Protein AF-A0A074YUF1-F1 (afdb_monomer)

Sequence (98 aa):
MGDNFRRWAAEYIQLFPASERKLVLHSLLDGEARDIVQDEHVLEGGVPEDVFEGLRTCLTERIHPVRHQYRFQSRIQLSGERPTNFVRELRRLSEDAF

Structure (mmCIF, N/CA/C/O backbone):
data_AF-A0A074YUF1-F1
#
_entry.id   AF-A0A074YUF1-F1
#
loop_
_atom_site.group_PDB
_atom_site.id
_atom_site.type_symbol
_atom_site.label_atom_id
_atom_site.label_alt_id
_atom_site.label_comp_id
_atom_site.label_asym_id
_atom_site.label_entity_id
_atom_site.label_seq_id
_atom_site.pdbx_PDB_ins_code
_atom_site.Cartn_x
_atom_site.Cartn_y
_atom_site.Cartn_z
_atom_site.occupancy
_atom_site.B_iso_or_equiv
_atom_site.auth_seq_id
_atom_site.auth_comp_id
_atom_site.auth_asym_id
_atom_site.auth_atom_id
_atom_site.pdbx_PDB_model_num
ATOM 1 N N . MET A 1 1 ? 13.067 -9.797 10.025 1.00 40.31 1 MET A N 1
ATOM 2 C CA . MET A 1 1 ? 12.686 -10.191 8.652 1.00 40.31 1 MET A CA 1
ATOM 3 C C . MET A 1 1 ? 12.478 -8.894 7.886 1.00 40.31 1 MET A C 1
ATOM 5 O O . MET A 1 1 ? 11.422 -8.309 8.008 1.00 40.31 1 MET A O 1
ATOM 9 N N . GLY A 1 2 ? 13.465 -8.245 7.286 1.00 39.12 2 GLY A N 1
ATOM 10 C CA . GLY A 1 2 ? 14.659 -8.715 6.598 1.00 39.12 2 GLY A CA 1
ATOM 11 C C . GLY A 1 2 ? 14.559 -8.073 5.218 1.00 39.12 2 GLY A C 1
ATOM 12 O O . GLY A 1 2 ? 13.822 -8.583 4.386 1.00 39.12 2 GLY A O 1
ATOM 13 N N . ASP A 1 3 ? 15.212 -6.923 5.050 1.00 48.78 3 ASP A N 1
ATOM 14 C CA . ASP A 1 3 ? 15.082 -5.900 3.992 1.00 48.78 3 ASP A CA 1
ATOM 15 C C . ASP A 1 3 ? 15.466 -6.375 2.561 1.00 48.78 3 ASP A C 1
ATOM 17 O O . ASP A 1 3 ? 15.881 -5.605 1.697 1.00 48.78 3 ASP A O 1
ATOM 21 N N . ASN A 1 4 ? 15.348 -7.680 2.302 1.00 50.75 4 ASN A N 1
ATOM 22 C CA . ASN A 1 4 ? 15.787 -8.382 1.095 1.00 50.75 4 ASN A CA 1
ATOM 23 C C . ASN A 1 4 ? 14.837 -8.236 -0.099 1.00 50.75 4 ASN A C 1
ATOM 25 O O . ASN A 1 4 ? 15.161 -8.721 -1.183 1.00 50.75 4 ASN A O 1
ATOM 29 N N . PHE A 1 5 ? 13.697 -7.561 0.071 1.00 54.50 5 PHE A N 1
ATOM 30 C CA . PHE A 1 5 ? 12.780 -7.266 -1.032 1.00 54.50 5 PHE A CA 1
ATOM 31 C C . PHE A 1 5 ? 13.492 -6.506 -2.161 1.00 54.50 5 PHE A C 1
ATOM 33 O O . PHE A 1 5 ? 13.303 -6.837 -3.328 1.00 54.50 5 PHE A O 1
ATOM 40 N N . ARG A 1 6 ? 14.388 -5.568 -1.807 1.00 59.41 6 ARG A N 1
ATOM 41 C CA . ARG A 1 6 ? 15.177 -4.771 -2.761 1.00 59.41 6 ARG A CA 1
ATOM 42 C C . ARG A 1 6 ? 16.050 -5.635 -3.666 1.00 59.41 6 ARG A C 1
ATOM 44 O O . ARG A 1 6 ? 16.069 -5.437 -4.874 1.00 59.41 6 ARG A O 1
ATOM 51 N N . ARG A 1 7 ? 16.768 -6.601 -3.084 1.00 64.25 7 ARG A N 1
ATOM 52 C CA . ARG A 1 7 ? 17.752 -7.393 -3.828 1.00 64.25 7 ARG A CA 1
ATOM 53 C C . ARG A 1 7 ? 17.082 -8.425 -4.727 1.00 64.25 7 ARG A C 1
ATOM 55 O O . ARG A 1 7 ? 17.414 -8.508 -5.901 1.00 64.25 7 ARG A O 1
ATOM 62 N N . TRP A 1 8 ? 16.101 -9.155 -4.197 1.00 62.81 8 TRP A N 1
ATOM 63 C CA . TRP A 1 8 ? 15.426 -10.195 -4.971 1.00 62.81 8 TRP A CA 1
ATOM 64 C C . TRP A 1 8 ? 14.587 -9.615 -6.113 1.00 62.81 8 TRP A C 1
ATOM 66 O O . TRP A 1 8 ? 14.655 -10.118 -7.230 1.00 62.81 8 TRP A O 1
ATOM 76 N N . ALA A 1 9 ? 13.839 -8.535 -5.868 1.00 66.56 9 ALA A N 1
ATOM 77 C CA . ALA A 1 9 ? 13.006 -7.944 -6.909 1.00 66.56 9 ALA A CA 1
ATOM 78 C C . ALA A 1 9 ? 13.854 -7.294 -8.019 1.00 66.56 9 ALA A C 1
ATOM 80 O O . ALA A 1 9 ? 13.538 -7.455 -9.197 1.00 66.56 9 ALA A O 1
ATOM 81 N N . ALA A 1 10 ? 14.966 -6.635 -7.671 1.00 69.94 10 ALA A N 1
ATOM 82 C CA . ALA A 1 10 ? 15.887 -6.079 -8.661 1.00 69.94 10 ALA A CA 1
ATOM 83 C C . ALA A 1 10 ? 16.565 -7.165 -9.507 1.00 69.94 10 ALA A C 1
ATOM 85 O O . ALA A 1 10 ? 16.572 -7.062 -10.733 1.00 69.94 10 ALA A O 1
ATOM 86 N N . GLU A 1 11 ? 17.071 -8.227 -8.875 1.00 75.44 11 GLU A N 1
ATOM 87 C CA . GLU A 1 11 ? 17.661 -9.373 -9.577 1.00 75.44 11 GLU A CA 1
ATOM 88 C C . GLU A 1 11 ? 16.628 -10.067 -10.484 1.00 75.44 11 GLU A C 1
ATOM 90 O O . GLU A 1 11 ? 16.947 -10.415 -11.617 1.00 75.44 11 GLU A O 1
ATOM 95 N N . TYR A 1 12 ? 15.374 -10.203 -10.035 1.00 77.38 12 TYR A N 1
ATOM 96 C CA . TYR A 1 12 ? 14.294 -10.828 -10.803 1.00 77.38 12 TYR A CA 1
ATOM 97 C C . TYR A 1 12 ? 13.894 -10.019 -12.044 1.00 77.38 12 TYR A C 1
ATOM 99 O O . TYR A 1 12 ? 13.751 -10.581 -13.127 1.00 77.38 12 TYR A O 1
ATOM 107 N N . ILE A 1 13 ? 13.745 -8.696 -11.926 1.00 79.12 13 ILE A N 1
ATOM 108 C CA . ILE A 1 13 ? 13.344 -7.849 -13.063 1.00 79.12 13 ILE A CA 1
ATOM 109 C C . ILE A 1 13 ? 14.456 -7.740 -14.109 1.00 79.12 13 ILE A C 1
ATOM 111 O O . ILE A 1 13 ? 14.171 -7.644 -15.304 1.00 79.12 13 ILE A O 1
ATOM 115 N N . GLN A 1 14 ? 15.723 -7.815 -13.696 1.00 80.62 14 GLN A N 1
ATOM 116 C CA . GLN A 1 14 ? 16.849 -7.825 -14.632 1.00 80.62 14 GLN A CA 1
ATOM 117 C C . GLN A 1 14 ? 16.859 -9.045 -15.566 1.00 80.62 14 GLN A C 1
ATOM 119 O O . GLN A 1 14 ? 17.440 -8.943 -16.648 1.00 80.62 14 GLN A O 1
ATOM 124 N N . LEU A 1 15 ? 16.178 -10.144 -15.208 1.00 85.38 15 LEU A N 1
ATOM 125 C CA . LEU A 1 15 ? 16.035 -11.336 -16.057 1.00 85.38 15 LEU A CA 1
ATOM 126 C C . LEU A 1 15 ? 15.202 -11.082 -17.322 1.00 85.38 15 LEU A C 1
ATOM 128 O O . LEU A 1 15 ? 15.287 -11.861 -18.270 1.00 85.38 15 LEU A O 1
ATOM 132 N N . PHE A 1 16 ? 14.415 -10.004 -17.351 1.00 84.12 16 PHE A N 1
ATOM 133 C CA . PHE A 1 16 ? 13.543 -9.671 -18.472 1.00 84.12 16 PHE A CA 1
ATOM 134 C C . PHE A 1 16 ? 14.164 -8.597 -19.383 1.00 84.12 16 PHE A C 1
ATOM 136 O O . PHE A 1 16 ? 14.872 -7.696 -18.899 1.00 84.12 16 PHE A O 1
ATOM 143 N N . PRO A 1 17 ? 13.876 -8.634 -20.700 1.00 85.19 17 PRO A N 1
ATOM 144 C CA . PRO A 1 17 ? 14.245 -7.569 -21.628 1.00 85.19 17 PRO A CA 1
ATOM 145 C C . PRO A 1 17 ? 13.732 -6.207 -21.153 1.00 85.19 17 PRO A C 1
ATOM 147 O O . PRO A 1 17 ? 12.640 -6.116 -20.597 1.00 85.19 17 PRO A O 1
ATOM 150 N N . ALA A 1 18 ? 14.475 -5.126 -21.415 1.00 81.50 18 ALA A N 1
ATOM 151 C CA . ALA A 1 18 ? 14.110 -3.777 -20.965 1.00 81.50 18 ALA A CA 1
ATOM 152 C C . ALA A 1 18 ? 12.685 -3.350 -21.380 1.00 81.50 18 ALA A C 1
ATOM 154 O O . ALA A 1 18 ? 12.008 -2.661 -20.620 1.00 81.50 18 ALA A O 1
ATOM 155 N N . SER A 1 19 ? 12.212 -3.819 -22.538 1.00 82.88 19 SER A N 1
ATOM 156 C CA . SER A 1 19 ? 10.848 -3.609 -23.040 1.00 82.88 19 SER A CA 1
ATOM 157 C C . SER A 1 19 ? 9.755 -4.257 -22.182 1.00 82.88 19 SER A C 1
ATOM 159 O O . SER A 1 19 ? 8.621 -3.789 -22.188 1.00 82.88 19 SER A O 1
ATOM 161 N N . GLU A 1 20 ? 10.077 -5.317 -21.441 1.00 84.69 20 GLU A N 1
ATOM 162 C CA . GLU A 1 20 ? 9.128 -6.112 -20.651 1.00 84.69 2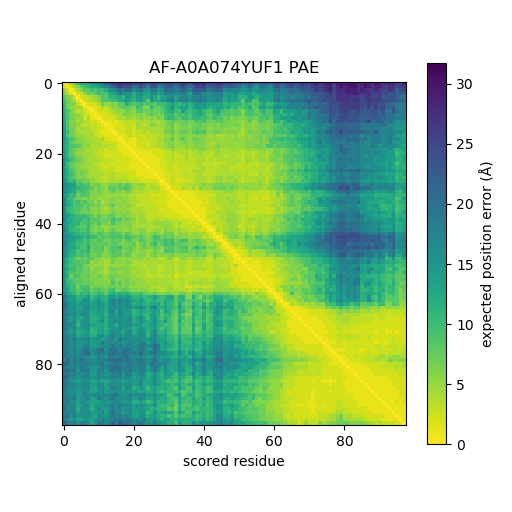0 GLU A CA 1
ATOM 163 C C . GLU A 1 20 ? 9.187 -5.796 -19.154 1.00 84.69 20 GLU A C 1
ATOM 165 O O . GLU A 1 20 ? 8.216 -6.030 -18.435 1.00 84.69 20 GLU A O 1
ATOM 170 N N . ARG A 1 21 ? 10.288 -5.208 -18.672 1.00 84.94 21 ARG A N 1
ATOM 171 C CA . ARG A 1 21 ? 10.504 -4.924 -17.241 1.00 84.94 21 ARG A CA 1
ATOM 172 C C . ARG A 1 21 ? 9.368 -4.131 -16.607 1.00 84.94 21 ARG A C 1
ATOM 174 O O . ARG A 1 21 ? 8.961 -4.449 -15.496 1.00 84.94 21 ARG A O 1
ATOM 181 N N . LYS A 1 22 ? 8.830 -3.131 -17.312 1.00 83.50 22 LYS A N 1
ATOM 182 C CA . LYS A 1 22 ? 7.700 -2.324 -16.826 1.00 83.50 22 LYS A CA 1
ATOM 183 C C . LYS A 1 22 ? 6.442 -3.175 -16.634 1.00 83.50 22 LYS A C 1
ATOM 185 O O . LYS A 1 22 ? 5.767 -3.050 -15.619 1.00 83.50 22 LYS A O 1
ATOM 190 N N . LEU A 1 23 ? 6.147 -4.058 -17.586 1.00 84.00 23 LEU 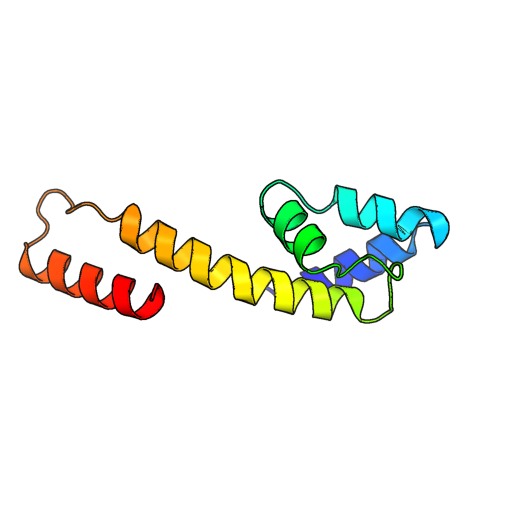A N 1
ATOM 191 C CA . LEU A 1 23 ? 4.986 -4.945 -17.526 1.00 84.00 23 LEU A CA 1
ATOM 192 C C . LEU A 1 23 ? 5.124 -5.971 -16.394 1.00 84.00 23 LEU A C 1
ATOM 194 O O . LEU A 1 23 ? 4.183 -6.176 -15.632 1.00 84.00 23 LEU A O 1
ATOM 198 N N . VAL A 1 24 ? 6.316 -6.551 -16.234 1.00 85.44 24 VAL A N 1
ATOM 199 C CA . VAL A 1 24 ? 6.625 -7.462 -15.124 1.00 85.44 24 VAL A CA 1
ATOM 200 C C . VAL A 1 24 ? 6.496 -6.744 -13.784 1.00 85.44 24 VAL A C 1
ATOM 202 O O . VAL A 1 24 ? 5.848 -7.263 -12.881 1.00 85.44 24 VAL A O 1
ATOM 205 N N . LEU A 1 25 ? 7.031 -5.530 -13.658 1.00 82.62 25 LEU A N 1
ATOM 206 C CA . LEU A 1 25 ? 6.933 -4.751 -12.428 1.00 82.62 25 LEU A CA 1
ATOM 207 C C . LEU 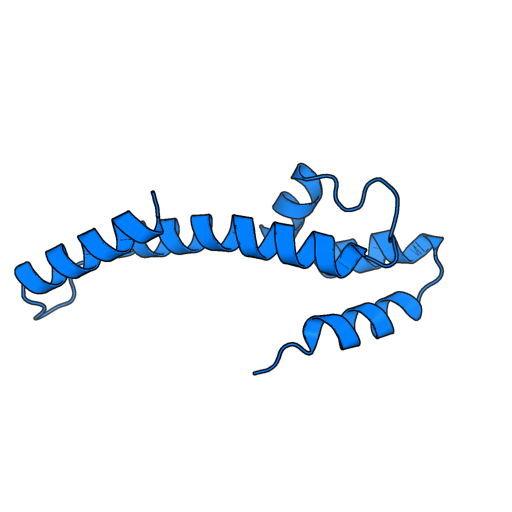A 1 25 ? 5.477 -4.427 -12.069 1.00 82.62 25 LEU A C 1
ATOM 209 O O . LEU A 1 25 ? 5.087 -4.597 -10.919 1.00 82.62 25 LEU A O 1
ATOM 213 N N . HIS A 1 26 ? 4.649 -4.059 -13.051 1.00 81.00 26 HIS A N 1
ATOM 214 C CA . HIS A 1 26 ? 3.209 -3.892 -12.839 1.00 81.00 26 HIS A CA 1
ATOM 215 C C . HIS A 1 26 ? 2.516 -5.191 -12.412 1.00 81.00 26 HIS A C 1
ATOM 217 O O . HIS A 1 26 ? 1.603 -5.131 -11.600 1.00 81.00 26 HIS A O 1
ATOM 223 N N . SER A 1 27 ? 2.940 -6.353 -12.921 1.00 83.00 27 SER A N 1
ATOM 224 C CA . SER A 1 27 ? 2.361 -7.647 -12.524 1.00 83.00 27 SER A CA 1
ATOM 225 C C . SER A 1 27 ? 2.689 -8.058 -11.084 1.00 83.00 27 SER A C 1
ATOM 227 O O . SER A 1 27 ? 1.987 -8.886 -10.513 1.00 83.00 27 SER A O 1
ATOM 229 N N . LEU A 1 28 ? 3.743 -7.481 -10.494 1.00 82.56 28 LEU A N 1
ATOM 230 C CA . LEU A 1 28 ? 4.126 -7.708 -9.097 1.00 82.56 28 LEU A CA 1
ATOM 231 C C . LEU A 1 28 ? 3.344 -6.821 -8.117 1.00 82.56 28 LEU A C 1
ATOM 233 O O . LEU A 1 28 ? 3.389 -7.063 -6.912 1.00 82.56 28 LEU A O 1
ATOM 237 N N . LEU A 1 29 ? 2.660 -5.791 -8.620 1.00 82.88 29 LEU A N 1
ATOM 238 C CA . LEU A 1 29 ? 1.844 -4.878 -7.830 1.00 82.88 29 LEU A CA 1
ATOM 239 C C . LEU A 1 29 ? 0.382 -5.318 -7.913 1.00 82.88 29 LEU A C 1
ATOM 241 O O . LEU A 1 29 ? -0.172 -5.441 -9.005 1.00 82.88 29 LEU A O 1
ATOM 245 N N . ASP A 1 30 ? -0.251 -5.513 -6.760 1.00 77.69 30 ASP A N 1
ATOM 246 C CA . ASP A 1 30 ? -1.661 -5.894 -6.672 1.00 77.69 30 ASP A CA 1
ATOM 247 C C . ASP A 1 30 ? -2.461 -4.890 -5.833 1.00 77.69 30 ASP A C 1
ATOM 249 O O . ASP A 1 30 ? -1.913 -4.221 -4.949 1.00 77.69 30 ASP A O 1
ATOM 253 N N . GLY A 1 31 ? -3.756 -4.790 -6.141 1.00 79.50 31 GLY A N 1
ATOM 254 C CA . GLY A 1 31 ? -4.719 -3.904 -5.493 1.00 79.50 31 GLY A CA 1
ATOM 255 C C . GLY A 1 31 ? -4.190 -2.482 -5.293 1.00 79.50 31 GLY A C 1
ATOM 256 O O . GLY A 1 31 ? -3.709 -1.837 -6.221 1.00 79.50 31 GLY A O 1
ATOM 257 N N . GLU A 1 32 ? -4.223 -2.030 -4.043 1.00 75.81 32 GLU A N 1
ATOM 258 C CA . GLU A 1 32 ? -3.851 -0.673 -3.640 1.00 75.81 32 GLU A CA 1
ATOM 259 C C . GLU A 1 32 ? -2.398 -0.298 -3.979 1.00 75.81 32 GLU A C 1
ATOM 261 O O . GLU A 1 32 ? -2.114 0.850 -4.313 1.00 75.81 32 GLU A O 1
ATOM 266 N N . ALA A 1 33 ? -1.463 -1.256 -3.962 1.00 77.88 33 ALA A N 1
ATOM 267 C CA . ALA A 1 33 ? -0.075 -0.973 -4.325 1.00 77.88 33 ALA A CA 1
ATOM 268 C C . ALA A 1 33 ? 0.058 -0.593 -5.807 1.00 77.88 33 ALA A C 1
ATOM 270 O O . ALA A 1 33 ? 0.901 0.227 -6.167 1.00 77.88 33 ALA A O 1
ATOM 271 N N . ARG A 1 34 ? -0.782 -1.170 -6.674 1.00 82.44 34 ARG A N 1
ATOM 272 C CA . ARG A 1 34 ? -0.818 -0.823 -8.095 1.00 82.44 34 ARG A CA 1
ATOM 273 C C . ARG A 1 34 ? -1.416 0.563 -8.311 1.00 82.44 34 ARG A C 1
ATOM 275 O O . ARG A 1 34 ? -0.846 1.330 -9.083 1.00 82.44 34 ARG A O 1
ATOM 282 N N . ASP A 1 35 ? -2.507 0.871 -7.617 1.00 81.81 35 ASP A N 1
ATOM 283 C CA . ASP A 1 35 ? -3.197 2.160 -7.722 1.00 81.81 35 ASP A CA 1
ATOM 284 C C . ASP A 1 35 ? -2.283 3.308 -7.269 1.00 81.81 35 ASP A C 1
ATOM 286 O O . ASP A 1 35 ? -2.086 4.276 -7.998 1.00 81.81 35 ASP A O 1
ATOM 290 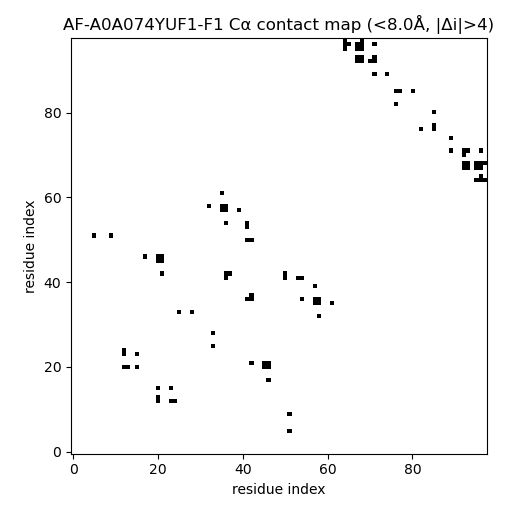N N . ILE A 1 36 ? -1.608 3.144 -6.125 1.00 78.38 36 ILE A N 1
ATOM 291 C CA . ILE A 1 36 ? -0.645 4.120 -5.595 1.00 78.38 36 ILE A CA 1
ATOM 292 C C . ILE A 1 36 ? 0.491 4.399 -6.590 1.00 78.38 36 ILE A C 1
ATOM 294 O O . ILE A 1 36 ? 0.832 5.550 -6.847 1.00 78.38 36 ILE A O 1
ATOM 298 N N . VAL A 1 37 ? 1.082 3.350 -7.162 1.00 79.50 37 VAL A N 1
ATOM 299 C CA . VAL A 1 37 ? 2.201 3.481 -8.110 1.00 79.50 37 VAL A CA 1
ATOM 300 C C . VAL A 1 37 ? 1.762 4.128 -9.422 1.00 79.50 37 VAL A C 1
ATOM 302 O O . VAL A 1 37 ? 2.559 4.813 -10.068 1.00 79.50 37 VAL A O 1
ATOM 305 N N . GLN A 1 38 ? 0.511 3.900 -9.822 1.00 81.38 38 GLN A N 1
ATOM 306 C CA . GLN A 1 38 ? -0.082 4.510 -11.002 1.00 81.38 38 GLN A CA 1
ATOM 307 C C . GLN A 1 38 ? -0.361 6.003 -10.786 1.00 81.38 38 GLN A C 1
ATOM 309 O O . GLN A 1 38 ? -0.003 6.793 -11.656 1.00 81.38 38 GLN A O 1
ATOM 314 N N . ASP A 1 39 ? -0.924 6.386 -9.639 1.00 81.44 39 ASP A N 1
ATOM 315 C CA . ASP A 1 39 ? -1.185 7.787 -9.277 1.00 81.44 39 ASP A CA 1
ATOM 316 C C . ASP A 1 39 ? 0.095 8.624 -9.178 1.00 81.44 39 ASP A C 1
ATOM 318 O O . ASP A 1 39 ? 0.119 9.793 -9.548 1.00 81.44 39 ASP A O 1
ATOM 322 N N . GLU A 1 40 ? 1.165 8.028 -8.653 1.00 76.94 40 GLU A N 1
ATOM 323 C CA . GLU A 1 40 ? 2.449 8.703 -8.432 1.00 76.94 40 GLU A CA 1
ATOM 324 C C . GLU A 1 40 ? 3.362 8.645 -9.668 1.00 76.94 40 GLU A C 1
ATOM 326 O O . GLU A 1 40 ? 4.508 9.090 -9.626 1.00 76.94 40 GLU A O 1
ATOM 331 N N . HIS A 1 41 ? 2.874 8.079 -10.780 1.00 80.31 41 HIS A N 1
ATOM 332 C CA . HIS A 1 41 ? 3.571 8.026 -12.068 1.00 80.31 41 HIS A CA 1
ATOM 333 C C . HIS A 1 41 ? 4.998 7.434 -12.001 1.00 80.31 41 HIS A C 1
ATOM 335 O O . HIS A 1 41 ? 5.818 7.647 -12.898 1.00 80.31 41 HIS A O 1
ATOM 341 N N . VAL A 1 42 ? 5.289 6.612 -10.982 1.00 77.62 42 VAL A N 1
ATOM 342 C CA . VAL A 1 42 ? 6.640 6.098 -10.663 1.00 77.62 42 VAL A CA 1
ATOM 343 C C . VAL A 1 42 ? 7.244 5.303 -11.828 1.00 77.62 42 VAL A C 1
ATOM 345 O O . VAL A 1 42 ? 8.461 5.233 -11.978 1.00 77.62 42 VAL A O 1
ATOM 348 N N . LEU A 1 43 ? 6.395 4.709 -12.677 1.00 78.00 43 LEU A N 1
ATOM 349 C CA . LEU A 1 43 ? 6.796 3.845 -13.794 1.00 78.00 43 LEU A CA 1
ATOM 350 C C . LEU A 1 43 ? 6.612 4.483 -15.180 1.00 78.00 43 LEU A C 1
ATOM 352 O O . LEU A 1 43 ? 6.752 3.794 -16.197 1.00 78.00 43 LEU A O 1
ATOM 356 N N . GLU A 1 44 ? 6.266 5.770 -15.284 1.00 76.69 44 GLU A N 1
ATOM 357 C CA . GLU A 1 44 ? 6.007 6.404 -16.586 1.00 76.69 44 GLU A CA 1
ATOM 358 C C . GLU A 1 44 ? 7.239 6.426 -17.495 1.00 76.69 44 GLU A C 1
ATOM 360 O O . GLU A 1 44 ? 7.121 6.076 -18.671 1.00 76.69 44 GLU A O 1
ATOM 365 N N . GLY A 1 45 ? 8.422 6.699 -16.937 1.00 74.06 45 GLY A N 1
ATOM 366 C CA . GLY A 1 45 ? 9.702 6.737 -17.656 1.00 74.06 45 GLY A CA 1
ATOM 367 C C . GLY A 1 45 ? 10.366 5.376 -17.915 1.00 74.06 45 GLY A C 1
ATOM 368 O O . GLY A 1 45 ? 11.484 5.336 -18.423 1.00 74.06 45 GLY A O 1
ATOM 369 N N . GLY A 1 46 ? 9.713 4.260 -17.570 1.00 75.00 46 GLY A N 1
ATOM 370 C CA . GLY A 1 46 ? 10.297 2.917 -17.634 1.00 75.00 46 GLY A CA 1
ATOM 371 C C . GLY A 1 46 ? 10.735 2.406 -16.261 1.00 75.00 46 GLY A C 1
ATOM 372 O O . GLY A 1 46 ? 10.112 2.721 -15.254 1.00 75.00 46 GLY A O 1
ATOM 373 N N . VAL A 1 47 ? 11.775 1.571 -16.228 1.00 74.50 47 VAL A N 1
ATOM 374 C CA . VAL A 1 47 ? 12.311 0.959 -14.999 1.00 74.50 47 VAL A CA 1
ATOM 375 C C . VAL A 1 47 ? 13.725 1.510 -14.771 1.00 74.50 47 VAL A C 1
ATOM 377 O O . VAL A 1 47 ? 14.685 0.885 -15.232 1.00 74.50 47 VAL A O 1
ATOM 380 N N . PRO A 1 48 ? 13.866 2.706 -14.162 1.00 71.38 48 PRO A N 1
ATOM 381 C CA . PRO A 1 48 ? 15.176 3.265 -13.828 1.00 71.38 48 PRO A CA 1
ATOM 382 C C . PRO A 1 48 ? 15.877 2.431 -12.740 1.00 71.38 48 PRO A C 1
ATOM 384 O O . PRO A 1 48 ? 15.249 1.615 -12.065 1.00 71.38 48 PRO A O 1
ATOM 387 N N . GLU A 1 49 ? 17.190 2.601 -12.566 1.00 71.19 49 GLU A N 1
ATOM 388 C CA . GLU A 1 49 ? 17.970 1.839 -11.570 1.00 71.19 49 GLU A CA 1
ATOM 389 C C . GLU A 1 49 ? 17.470 2.040 -10.130 1.00 71.19 49 GLU A C 1
ATOM 391 O O . GLU A 1 49 ? 17.553 1.124 -9.311 1.00 71.19 49 GLU A O 1
ATOM 396 N N . ASP A 1 50 ? 16.899 3.206 -9.834 1.00 74.44 50 ASP A N 1
ATOM 397 C CA . ASP A 1 50 ? 16.368 3.597 -8.528 1.00 74.44 50 ASP A CA 1
ATOM 398 C C . ASP A 1 50 ? 14.864 3.325 -8.363 1.00 74.44 50 ASP A C 1
ATOM 400 O O . ASP A 1 50 ? 14.289 3.649 -7.322 1.00 74.44 50 ASP A O 1
ATOM 404 N N . VAL A 1 51 ? 14.218 2.670 -9.336 1.00 77.88 51 VAL A N 1
ATOM 405 C CA . VAL A 1 51 ? 12.767 2.412 -9.327 1.00 77.88 51 VAL A CA 1
ATOM 406 C C . VAL A 1 51 ? 12.293 1.740 -8.038 1.00 77.88 51 VAL A C 1
ATOM 408 O O . VAL A 1 51 ? 11.212 2.033 -7.545 1.00 77.88 51 VAL A O 1
ATOM 411 N N . PHE A 1 52 ? 13.106 0.860 -7.449 1.00 76.81 52 PHE A N 1
ATOM 412 C CA . PHE A 1 52 ? 12.755 0.158 -6.216 1.00 76.81 52 PHE A CA 1
ATOM 413 C C . PHE A 1 52 ? 12.827 1.051 -4.980 1.00 76.81 52 PHE A C 1
ATOM 415 O O . PHE A 1 52 ? 12.075 0.824 -4.034 1.00 76.81 52 PHE A O 1
ATOM 422 N N . GLU A 1 53 ? 13.697 2.062 -4.979 1.00 77.50 53 GLU A N 1
ATOM 423 C CA . GLU A 1 53 ? 13.699 3.083 -3.933 1.00 77.50 53 GLU A CA 1
ATOM 424 C C . GLU A 1 53 ? 12.483 3.992 -4.081 1.00 77.50 53 GLU A C 1
ATOM 426 O O . GLU A 1 53 ? 11.771 4.201 -3.101 1.00 77.50 53 GLU A O 1
ATOM 431 N N . GLY A 1 54 ? 12.173 4.430 -5.306 1.00 77.81 54 GLY A N 1
ATOM 432 C CA . GLY A 1 54 ? 10.958 5.196 -5.594 1.00 77.81 54 GLY A CA 1
ATOM 433 C C . GLY A 1 54 ? 9.690 4.453 -5.168 1.00 77.81 54 GLY A C 1
ATOM 434 O O . GLY A 1 54 ? 8.871 4.993 -4.426 1.00 77.81 54 GLY A O 1
ATOM 435 N N . LEU A 1 55 ? 9.570 3.176 -5.542 1.00 79.62 55 LEU A N 1
ATOM 436 C CA . LEU A 1 55 ? 8.470 2.306 -5.123 1.00 79.62 55 LEU A CA 1
ATOM 437 C C . LEU A 1 55 ? 8.425 2.114 -3.609 1.00 79.62 55 LEU A C 1
ATOM 439 O O . LEU A 1 55 ? 7.344 2.151 -3.032 1.00 79.62 55 LEU A O 1
ATOM 443 N N . ARG A 1 56 ? 9.568 1.911 -2.943 1.00 77.31 56 ARG A N 1
ATOM 444 C CA . ARG A 1 56 ? 9.600 1.753 -1.485 1.00 77.31 56 ARG A CA 1
ATOM 445 C C . ARG A 1 56 ? 9.111 3.013 -0.794 1.00 77.31 56 ARG A C 1
ATOM 447 O O . ARG A 1 56 ? 8.278 2.889 0.096 1.00 77.31 56 ARG A O 1
ATOM 454 N N . THR A 1 57 ? 9.625 4.179 -1.166 1.00 78.62 57 THR A N 1
ATOM 455 C CA . THR A 1 57 ? 9.220 5.462 -0.582 1.00 78.62 57 THR A CA 1
ATOM 456 C C . THR A 1 57 ? 7.727 5.674 -0.795 1.00 78.62 57 THR A C 1
ATOM 458 O O . THR A 1 57 ? 6.985 5.767 0.175 1.00 78.62 57 THR A O 1
ATOM 461 N N . CYS A 1 58 ? 7.269 5.579 -2.044 1.00 77.94 58 CYS A N 1
ATOM 462 C CA . CYS A 1 58 ? 5.872 5.735 -2.435 1.00 77.94 58 CYS A CA 1
ATOM 463 C C . CYS A 1 58 ? 4.926 4.787 -1.671 1.00 77.94 58 CYS A C 1
ATOM 465 O O . CYS A 1 58 ? 3.967 5.219 -1.029 1.00 77.94 58 CYS A O 1
ATOM 467 N N . LEU A 1 59 ? 5.226 3.485 -1.678 1.00 76.81 59 LEU A N 1
ATOM 468 C CA . LEU A 1 59 ? 4.388 2.482 -1.028 1.00 76.81 59 LEU A CA 1
ATOM 469 C C . LEU A 1 59 ? 4.475 2.573 0.494 1.00 76.81 59 LEU A C 1
ATOM 471 O O . LEU A 1 59 ? 3.459 2.452 1.160 1.00 76.81 59 LEU A O 1
ATOM 475 N N . THR A 1 60 ? 5.647 2.814 1.079 1.00 76.69 60 THR A N 1
ATOM 476 C CA . THR A 1 60 ? 5.777 2.909 2.542 1.00 76.69 60 THR A CA 1
ATOM 477 C C . THR A 1 60 ? 5.069 4.154 3.066 1.00 76.69 60 THR A C 1
ATOM 479 O O . THR A 1 60 ? 4.329 4.055 4.042 1.00 76.69 60 THR A O 1
ATOM 482 N N . GLU A 1 61 ? 5.249 5.301 2.410 1.00 72.81 61 GLU A N 1
ATOM 483 C CA . GLU A 1 61 ? 4.684 6.580 2.839 1.00 72.81 61 GLU A CA 1
ATOM 484 C C . GLU A 1 61 ? 3.174 6.673 2.653 1.00 72.81 61 GLU A C 1
ATOM 486 O O . GLU A 1 61 ? 2.550 7.317 3.482 1.00 72.81 61 GLU A O 1
ATOM 491 N N . ARG A 1 62 ? 2.563 6.035 1.640 1.00 69.31 62 ARG A N 1
ATOM 492 C CA . ARG A 1 62 ? 1.090 5.999 1.495 1.00 69.31 62 ARG A CA 1
ATOM 493 C C . ARG A 1 62 ? 0.424 4.826 2.219 1.00 69.31 62 ARG A C 1
ATOM 495 O O . ARG A 1 62 ? -0.649 5.009 2.796 1.00 69.31 62 ARG A O 1
ATOM 502 N N . ILE A 1 63 ? 1.051 3.644 2.272 1.00 69.56 63 ILE A N 1
ATOM 503 C CA . ILE A 1 63 ? 0.497 2.505 3.030 1.00 69.56 63 ILE A CA 1
ATOM 504 C C . ILE A 1 63 ? 0.499 2.813 4.529 1.00 69.56 63 ILE A C 1
ATOM 506 O O . ILE A 1 63 ? -0.401 2.357 5.232 1.00 69.56 63 ILE A O 1
ATOM 510 N N . HIS A 1 64 ? 1.461 3.588 5.045 1.00 69.50 64 HIS A N 1
ATOM 511 C CA . HIS A 1 64 ? 1.449 3.987 6.455 1.00 69.50 64 HIS A CA 1
ATOM 512 C C . HIS A 1 64 ? 0.153 4.730 6.839 1.00 69.50 64 HIS A C 1
ATOM 514 O O . HIS A 1 64 ? -0.576 4.197 7.677 1.00 69.50 64 HIS A O 1
ATOM 520 N N . PRO A 1 65 ? -0.199 5.876 6.226 1.00 77.25 65 PRO A N 1
ATOM 521 C CA . PRO A 1 65 ? -1.447 6.596 6.460 1.00 77.25 65 PRO A CA 1
ATOM 522 C C . PRO A 1 65 ? -2.685 5.714 6.340 1.00 77.25 65 PRO A C 1
ATOM 524 O O . PRO A 1 65 ? -3.481 5.669 7.275 1.00 77.25 65 PRO A O 1
ATOM 527 N N . VAL A 1 66 ? -2.826 4.945 5.253 1.00 79.44 66 VAL A N 1
ATOM 528 C CA . VAL A 1 66 ? -4.004 4.081 5.061 1.00 79.44 66 VAL A CA 1
ATOM 529 C C . VAL A 1 66 ? -4.084 3.016 6.151 1.00 79.44 66 VAL A C 1
ATOM 531 O O . VAL A 1 66 ? -5.147 2.773 6.722 1.00 79.44 66 VAL A O 1
ATOM 534 N N . ARG A 1 67 ? -2.959 2.400 6.519 1.00 82.19 67 ARG A N 1
ATOM 535 C CA . ARG A 1 67 ? -2.917 1.389 7.579 1.00 82.19 67 ARG A CA 1
ATOM 536 C C . ARG A 1 67 ? 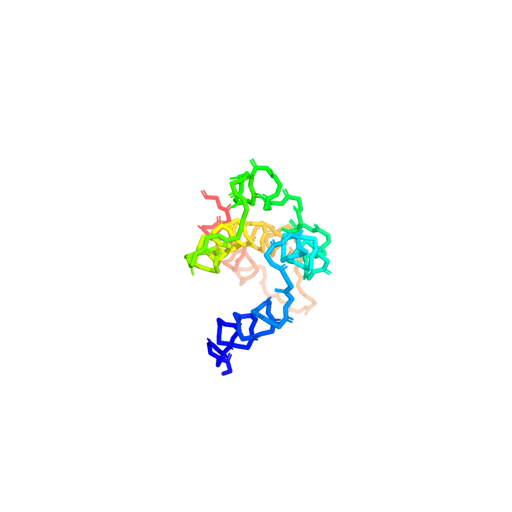-3.201 1.987 8.954 1.00 82.19 67 ARG A C 1
ATOM 538 O O . ARG A 1 67 ? -3.837 1.320 9.773 1.00 82.19 67 ARG A O 1
ATOM 545 N N . HIS A 1 68 ? -2.737 3.203 9.229 1.00 85.88 68 HIS A N 1
ATOM 546 C CA . HIS A 1 68 ? -3.035 3.913 10.471 1.00 85.88 68 HIS A CA 1
ATOM 547 C C . HIS A 1 68 ? -4.519 4.288 10.547 1.00 85.88 68 HIS A C 1
ATOM 549 O O . HIS A 1 68 ? -5.173 3.967 11.541 1.00 85.88 68 HIS A O 1
ATOM 555 N N . GLN A 1 69 ? -5.086 4.824 9.464 1.00 88.25 69 GLN A N 1
ATOM 556 C CA . GLN A 1 69 ? -6.516 5.114 9.351 1.00 88.25 69 GLN A CA 1
ATOM 557 C C . GLN A 1 69 ? -7.369 3.855 9.490 1.00 88.25 69 GLN A C 1
ATOM 559 O O . GLN A 1 69 ? -8.314 3.842 10.277 1.00 88.25 69 GLN A O 1
ATOM 564 N N . TYR A 1 70 ? -7.008 2.767 8.808 1.00 87.69 70 TYR A N 1
ATOM 565 C CA . TYR A 1 70 ? -7.701 1.489 8.935 1.00 87.69 70 TYR A CA 1
ATOM 566 C C . TYR A 1 70 ? -7.662 0.977 10.377 1.00 87.69 70 TYR A C 1
ATOM 568 O O . TYR A 1 70 ? -8.690 0.566 10.912 1.00 87.69 70 TYR A O 1
ATOM 576 N N . ARG A 1 71 ? -6.505 1.020 11.052 1.00 89.19 71 ARG A N 1
ATOM 577 C CA . ARG A 1 71 ? -6.391 0.616 12.467 1.00 89.19 71 ARG A CA 1
ATOM 578 C C . ARG A 1 71 ? -7.264 1.467 13.380 1.00 89.19 71 ARG A C 1
ATOM 580 O O . ARG A 1 71 ? -7.873 0.915 14.288 1.00 89.19 71 ARG A O 1
ATOM 587 N N . PHE A 1 72 ? -7.336 2.774 13.142 1.00 92.44 72 PHE A N 1
ATOM 588 C CA . PHE A 1 72 ? -8.211 3.670 13.890 1.00 92.44 72 PHE A CA 1
ATOM 589 C C . PHE A 1 72 ? -9.694 3.343 13.647 1.00 92.44 72 PHE A C 1
ATOM 591 O O . PHE A 1 72 ? -10.439 3.136 14.601 1.00 92.44 72 PHE A O 1
ATOM 598 N N . GLN A 1 73 ? -10.114 3.213 12.386 1.00 92.38 73 GLN A N 1
ATOM 599 C CA . GLN A 1 73 ? -11.509 2.950 12.009 1.00 92.38 73 GLN A CA 1
ATOM 600 C C . GLN A 1 73 ? -11.994 1.547 12.400 1.00 92.38 73 GLN A C 1
ATOM 602 O O . GLN A 1 73 ? -13.153 1.370 12.765 1.00 92.38 73 GLN A O 1
ATOM 607 N N . SER A 1 74 ? -11.120 0.540 12.345 1.00 92.50 74 SER A N 1
ATOM 608 C CA . SER A 1 74 ? -11.449 -0.846 12.709 1.00 92.50 74 SER A CA 1
ATOM 609 C C . SER A 1 74 ? -11.446 -1.093 14.221 1.00 92.50 74 SER A C 1
ATOM 611 O O . SER A 1 74 ? -11.831 -2.174 14.680 1.00 92.50 74 SER A O 1
ATOM 613 N N . ARG A 1 75 ? -11.015 -0.112 15.026 1.00 95.75 75 ARG A N 1
ATOM 614 C CA . ARG A 1 75 ? -10.877 -0.275 16.470 1.00 95.75 75 ARG A CA 1
ATOM 615 C C . ARG A 1 75 ? -12.229 -0.203 17.181 1.00 95.75 75 ARG A C 1
ATOM 617 O O .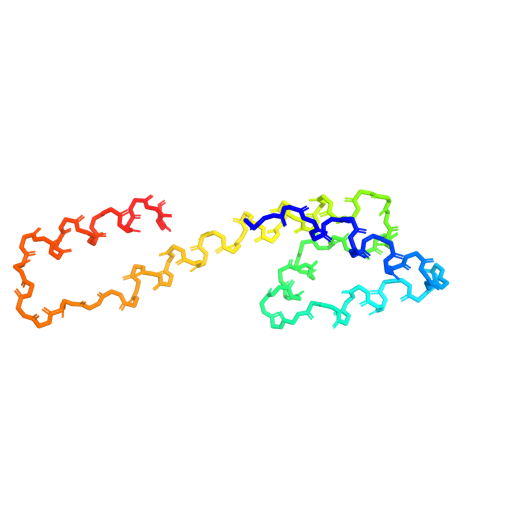 ARG A 1 75 ? -12.753 0.864 17.474 1.00 95.75 75 ARG A O 1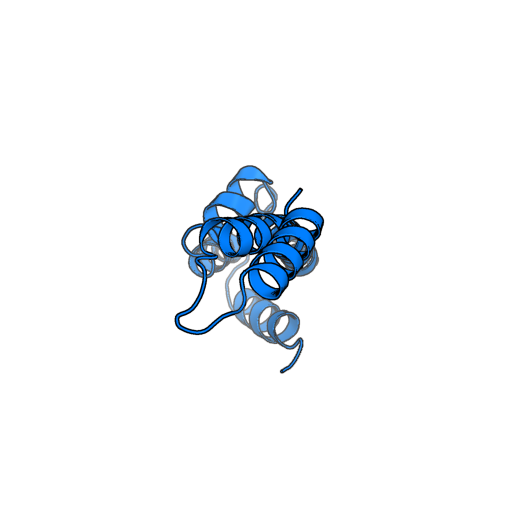
ATOM 624 N N . ILE A 1 76 ? -12.730 -1.371 17.568 1.00 95.25 76 ILE A N 1
ATOM 625 C CA . ILE A 1 76 ? -13.898 -1.537 18.448 1.00 95.25 76 ILE A CA 1
ATOM 626 C C . ILE A 1 76 ? -13.466 -1.888 19.871 1.00 95.25 76 ILE A C 1
ATOM 628 O O . ILE A 1 76 ? -12.447 -2.556 20.028 1.00 95.25 76 ILE A O 1
ATOM 632 N N . GLN A 1 77 ? -14.214 -1.485 20.904 1.00 95.94 77 GLN A N 1
ATOM 633 C CA . GLN A 1 77 ? -13.912 -1.861 22.294 1.00 95.94 77 GLN A CA 1
ATOM 634 C C . GLN A 1 77 ? -13.986 -3.386 22.465 1.00 95.94 77 GLN A C 1
ATOM 636 O O . GLN A 1 77 ? -14.974 -4.009 22.077 1.00 95.94 77 GLN A O 1
ATOM 641 N N . LEU A 1 78 ? -12.949 -3.991 23.052 1.00 94.94 78 LEU A N 1
ATOM 642 C CA . LEU A 1 78 ? -12.915 -5.440 23.262 1.00 94.94 78 LEU A CA 1
ATOM 643 C C . LEU A 1 78 ? -13.780 -5.841 24.466 1.00 94.94 78 LEU A C 1
ATOM 645 O O . LEU A 1 78 ? -13.946 -5.080 25.421 1.00 94.94 78 LEU A O 1
ATOM 649 N N . SER A 1 79 ? -14.299 -7.071 24.458 1.00 95.94 79 SER A N 1
ATOM 650 C CA . SER A 1 79 ? -15.028 -7.607 25.613 1.00 95.94 79 SER A CA 1
ATOM 651 C C . SER A 1 79 ? -14.126 -7.641 26.855 1.00 95.94 79 SER A C 1
ATOM 653 O O . SER A 1 79 ? -13.006 -8.146 26.802 1.00 95.94 79 SER A O 1
ATOM 655 N N . GLY A 1 80 ? -14.595 -7.068 27.967 1.00 95.56 80 GLY A N 1
ATOM 656 C CA . GLY A 1 80 ? -13.826 -6.951 29.214 1.00 95.56 80 GLY A CA 1
ATOM 657 C C . GLY A 1 80 ? -12.774 -5.833 29.233 1.00 95.56 80 GLY A C 1
ATOM 658 O O . GLY A 1 80 ? -12.137 -5.609 30.265 1.00 95.56 80 GLY A O 1
ATOM 659 N N . GLU A 1 81 ? -12.599 -5.088 28.139 1.00 96.88 81 GLU A N 1
ATOM 660 C CA . GLU A 1 81 ? -11.708 -3.933 28.113 1.00 96.88 81 GLU A CA 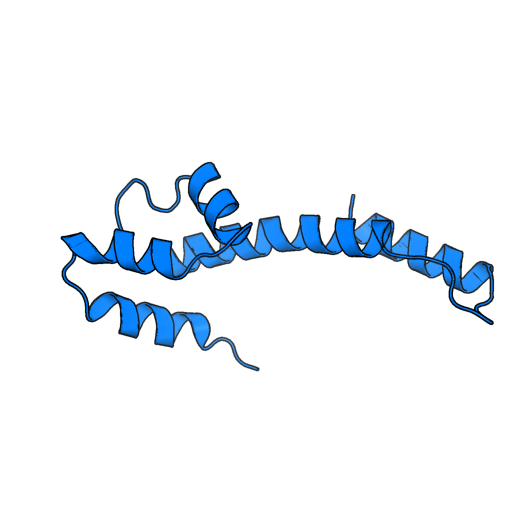1
ATOM 661 C C . GLU A 1 81 ? -12.299 -2.760 28.899 1.00 96.88 81 GLU A C 1
ATOM 663 O O . GLU A 1 81 ? -13.448 -2.356 28.699 1.00 96.88 81 GLU A O 1
ATOM 668 N N . ARG A 1 82 ? -11.483 -2.161 29.774 1.00 97.25 82 ARG A N 1
ATOM 669 C CA . ARG A 1 82 ? -11.876 -0.947 30.496 1.00 97.25 82 ARG A CA 1
ATOM 670 C C . ARG A 1 82 ? -12.040 0.218 29.511 1.00 97.25 82 ARG A C 1
ATOM 672 O O . ARG A 1 82 ? -11.103 0.473 28.750 1.00 97.25 82 ARG A O 1
ATOM 679 N N . PRO A 1 83 ? -13.128 1.007 29.595 1.00 95.62 83 PRO A N 1
ATOM 680 C CA . PRO A 1 83 ? -13.350 2.146 28.701 1.00 95.62 83 PRO A CA 1
ATOM 681 C C . PRO A 1 83 ? -12.179 3.137 28.653 1.00 95.62 83 PRO A C 1
ATOM 683 O O . PRO A 1 83 ? -11.848 3.668 27.600 1.00 95.62 83 PRO A O 1
ATOM 686 N N . THR A 1 84 ? -11.488 3.351 29.775 1.00 97.12 84 THR A N 1
ATOM 687 C CA . THR A 1 84 ? -10.322 4.246 29.843 1.00 97.12 84 THR A CA 1
ATOM 688 C C . THR A 1 84 ? -9.121 3.744 29.041 1.00 97.12 84 THR A C 1
ATOM 690 O O . THR A 1 84 ? -8.380 4.554 28.488 1.00 97.12 84 THR A O 1
ATOM 693 N N . ASN A 1 85 ? -8.928 2.426 28.948 1.00 96.62 85 ASN A N 1
ATOM 694 C CA . ASN A 1 85 ? -7.873 1.835 28.125 1.00 96.62 85 ASN A CA 1
ATOM 695 C C . ASN A 1 85 ? -8.239 1.912 26.642 1.00 96.62 85 ASN A C 1
ATOM 697 O O . ASN A 1 85 ? -7.392 2.287 25.836 1.00 96.62 85 ASN A O 1
ATOM 701 N N . PHE A 1 86 ? -9.510 1.664 26.314 1.00 96.00 86 PHE A N 1
ATOM 702 C CA . PHE A 1 86 ? -10.028 1.821 24.959 1.00 96.00 86 PHE A CA 1
ATOM 703 C C . PHE A 1 86 ? -9.837 3.250 24.440 1.00 96.00 86 PHE A C 1
ATOM 705 O O . PHE A 1 86 ? -9.233 3.440 23.390 1.00 96.00 86 PHE A O 1
ATOM 712 N N . VAL A 1 87 ? -10.266 4.260 25.208 1.00 96.06 87 VAL A N 1
ATOM 713 C CA . VAL A 1 87 ? -10.120 5.681 24.842 1.00 96.06 87 VAL A CA 1
ATOM 714 C C . VAL A 1 87 ? -8.650 6.084 24.699 1.00 96.06 87 VAL A C 1
ATOM 716 O O . VAL A 1 87 ? -8.309 6.840 23.791 1.00 96.06 87 VAL A O 1
ATOM 719 N N . ARG A 1 88 ? -7.762 5.580 25.568 1.00 96.38 88 ARG A N 1
ATOM 720 C CA . ARG A 1 88 ? -6.321 5.856 25.469 1.00 96.38 88 ARG A CA 1
ATOM 721 C C . ARG A 1 88 ? -5.731 5.296 24.176 1.00 96.38 88 ARG A C 1
ATOM 723 O O . ARG A 1 88 ? -4.984 6.003 23.508 1.00 96.38 88 ARG A O 1
ATOM 730 N N . GLU A 1 89 ? -6.072 4.061 23.824 1.00 95.00 89 GLU A N 1
ATOM 731 C CA . GLU A 1 89 ? -5.567 3.440 22.598 1.00 95.00 89 GLU A CA 1
ATOM 732 C C . GLU A 1 89 ? -6.169 4.092 21.347 1.00 95.00 89 GLU A C 1
ATOM 734 O O . GLU A 1 89 ? -5.450 4.341 20.388 1.00 95.00 89 GLU A O 1
ATOM 739 N N . LEU A 1 90 ? -7.454 4.460 21.375 1.00 95.25 90 LEU A N 1
ATOM 740 C CA . LEU A 1 90 ? -8.092 5.243 20.311 1.00 95.25 90 LEU A CA 1
ATOM 741 C C . LEU A 1 90 ? -7.385 6.579 20.070 1.00 95.25 90 LEU A C 1
ATOM 743 O O . LEU A 1 90 ? -7.142 6.927 18.919 1.00 95.25 90 LEU A O 1
ATOM 747 N N . ARG A 1 91 ? -7.024 7.306 21.138 1.00 95.75 91 ARG A N 1
ATOM 748 C CA . ARG A 1 91 ? -6.271 8.564 21.021 1.00 95.75 91 ARG A CA 1
ATOM 749 C C . ARG A 1 91 ? -4.916 8.339 20.351 1.00 95.75 91 ARG A C 1
ATOM 751 O O . ARG A 1 91 ? -4.574 9.051 19.416 1.00 95.75 91 ARG A O 1
ATOM 758 N N . ARG A 1 92 ? -4.176 7.321 20.785 1.00 93.81 92 ARG A N 1
ATOM 759 C CA . ARG A 1 92 ? -2.886 6.982 20.178 1.00 93.81 92 ARG A CA 1
ATOM 760 C C . ARG A 1 92 ? -3.033 6.623 18.694 1.00 93.81 92 ARG A C 1
ATOM 762 O O . ARG A 1 92 ? -2.261 7.089 17.872 1.00 93.81 92 ARG A O 1
ATOM 769 N N . LEU A 1 93 ? -4.051 5.838 18.340 1.00 92.69 93 LEU A N 1
ATOM 770 C CA . LEU A 1 93 ? -4.328 5.500 16.943 1.00 92.69 93 LEU A CA 1
ATOM 771 C C . LEU A 1 93 ? -4.744 6.721 16.112 1.00 92.69 93 LEU A C 1
ATOM 773 O O . LEU A 1 93 ? -4.450 6.739 14.923 1.00 92.69 93 LEU A O 1
ATOM 777 N N . SER A 1 94 ? -5.405 7.724 16.706 1.00 91.44 94 SER A N 1
ATOM 778 C CA . SER A 1 94 ? -5.718 8.970 15.994 1.00 91.44 94 SER A CA 1
ATOM 779 C C . SER A 1 94 ? -4.481 9.816 15.713 1.00 91.44 94 SER A C 1
ATOM 781 O O . SER A 1 94 ? -4.393 10.357 14.623 1.00 91.44 94 SER A O 1
ATOM 783 N N . GLU A 1 95 ? -3.526 9.882 16.646 1.00 90.25 95 GLU A N 1
ATOM 784 C CA . GLU A 1 95 ? -2.259 10.612 16.464 1.00 90.25 95 GLU A CA 1
ATOM 785 C C . GLU A 1 95 ? -1.395 9.994 15.354 1.00 90.25 95 GLU A C 1
ATOM 787 O O . GLU A 1 95 ? -0.679 10.699 14.656 1.00 90.25 95 GLU A O 1
ATOM 792 N N . ASP A 1 96 ? -1.481 8.675 15.171 1.00 85.19 96 ASP A N 1
ATOM 793 C CA . ASP A 1 96 ? -0.793 7.985 14.079 1.00 85.19 96 ASP A CA 1
ATOM 794 C C . ASP A 1 96 ? -1.515 8.145 12.718 1.00 85.19 96 ASP A C 1
ATOM 796 O O . ASP A 1 96 ? -0.914 7.908 11.670 1.00 85.19 96 ASP A O 1
ATOM 800 N N . ALA A 1 97 ? -2.817 8.459 12.716 1.00 84.19 97 ALA A N 1
ATOM 801 C CA . ALA A 1 97 ? -3.677 8.422 11.526 1.00 84.19 97 ALA A CA 1
ATOM 802 C C . ALA A 1 97 ? -4.003 9.798 10.915 1.00 84.19 97 ALA A C 1
ATOM 804 O O . ALA A 1 97 ? -4.421 9.835 9.751 1.00 84.19 97 ALA A O 1
ATOM 805 N N . PHE A 1 98 ? -3.851 10.886 11.681 1.00 83.69 98 PHE A N 1
ATOM 806 C CA . PHE A 1 98 ? -4.209 12.266 11.322 1.00 83.69 98 PHE A CA 1
ATOM 807 C C . PHE A 1 98 ? -3.158 13.259 11.819 1.00 83.69 98 PHE A C 1
ATOM 809 O O . PHE A 1 98 ? -2.889 14.226 11.073 1.00 83.69 98 PHE A O 1
#

Fold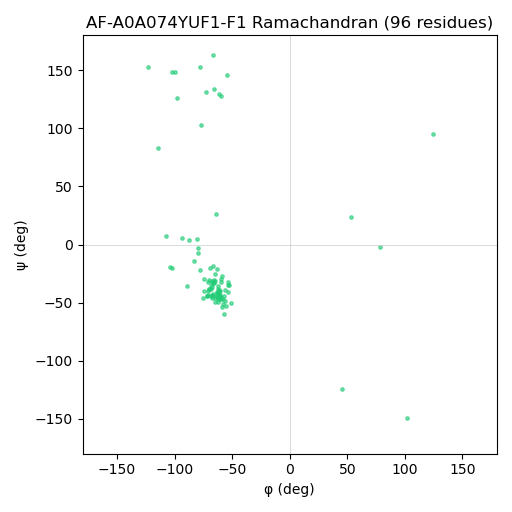seek 3Di:
DDPCPLVVLLVVLVVDDQVCSLVVVLVVADDPLNVQCVVVCLQVVGCDPCSVVVSCCSCVVVVQLVVLVCCLVVQDADVPHDVVVSVVVNVVSVVSND

Secondary structure (DSSP, 8-state):
--STHHHHHHHHHHTS-HHHHHHHHHHT--THHHHHHHHTTTTTT---TTHHHHHHHHHHHHHHHHHHHHHHHT-PPPTT--HHHHHHHHHHHHHHH-

Solvent-accessible surface area (backbone atoms only — not comparable to full-atom values): 5823 Å² total; per-residue (Å²): 140,74,86,52,64,63,59,54,53,53,60,56,45,66,76,43,59,81,90,45,31,49,60,54,54,53,69,73,38,60,72,67,61,36,52,54,43,57,76,66,49,68,55,74,92,40,77,58,97,57,41,66,57,54,48,47,52,55,49,52,64,52,48,46,42,54,52,27,38,47,54,43,74,68,64,68,85,55,92,92,57,55,69,71,58,48,55,52,52,51,51,55,31,42,69,62,37,109

Mean predicted aligned error: 9.58 Å

Radius of gyration: 18.49 Å; Cα contacts (8 Å, |Δi|>4): 54; chains: 1; bounding box: 33×24×54 Å

Organism: Opisthorchis viverrini (NCBI:txid6198)

pLDDT: mean 80.88, std 11.8, range [39.12, 97.25]